Protein AF-A0A352VRM8-F1 (afdb_monomer_lite)

Structure (mmCIF, N/CA/C/O backbone):
data_AF-A0A352VRM8-F1
#
_entry.id   AF-A0A352VRM8-F1
#
loop_
_atom_site.group_PDB
_atom_site.id
_atom_site.type_symbol
_atom_site.label_atom_id
_atom_site.label_alt_id
_atom_site.label_comp_id
_atom_site.label_asym_id
_atom_site.label_entity_id
_atom_site.label_seq_id
_atom_site.pdbx_PDB_ins_code
_atom_site.Cartn_x
_atom_site.Cartn_y
_atom_site.Cartn_z
_atom_site.occupancy
_atom_site.B_iso_or_equiv
_atom_site.auth_seq_id
_atom_site.auth_comp_id
_atom_site.auth_asym_id
_atom_site.auth_atom_id
_atom_site.pdbx_PDB_model_num
ATOM 1 N N . PRO A 1 1 ? 13.743 3.612 -21.997 1.00 81.81 1 PRO A N 1
ATOM 2 C CA . PRO A 1 1 ? 13.043 3.174 -20.763 1.00 81.81 1 PRO A CA 1
ATOM 3 C C . PRO A 1 1 ? 13.992 3.113 -19.552 1.00 81.81 1 PRO A C 1
ATOM 5 O O . PRO A 1 1 ? 15.114 2.635 -19.687 1.00 81.81 1 PRO A O 1
ATOM 8 N N . LYS A 1 2 ? 13.564 3.623 -18.390 1.00 88.94 2 LYS A N 1
ATOM 9 C CA . LYS A 1 2 ? 14.294 3.505 -17.115 1.00 88.94 2 LYS A CA 1
ATOM 10 C C . LYS A 1 2 ? 13.339 2.949 -16.059 1.00 88.94 2 LYS A C 1
ATOM 12 O O . LYS A 1 2 ? 12.204 3.407 -15.985 1.00 88.94 2 LYS A O 1
ATOM 17 N N . GLY A 1 3 ? 13.785 1.958 -15.291 1.00 90.38 3 GLY A N 1
ATOM 18 C CA . GLY A 1 3 ? 13.020 1.395 -14.178 1.00 90.38 3 GLY A CA 1
ATOM 19 C C . GLY A 1 3 ? 13.272 2.166 -12.884 1.00 90.38 3 GLY A C 1
ATOM 20 O O . GLY A 1 3 ? 14.385 2.636 -12.656 1.00 90.38 3 GLY A O 1
ATOM 21 N N . VAL A 1 4 ? 12.247 2.279 -12.041 1.00 92.00 4 VAL A N 1
ATOM 22 C CA . VAL A 1 4 ? 12.360 2.824 -10.681 1.00 92.00 4 VAL A CA 1
ATOM 23 C C . VAL A 1 4 ? 12.302 1.658 -9.698 1.00 92.00 4 VAL A C 1
ATOM 25 O O . VAL A 1 4 ? 11.393 0.834 -9.776 1.00 92.00 4 VAL A O 1
ATOM 28 N N . VAL A 1 5 ? 13.281 1.573 -8.797 1.00 92.69 5 VAL A N 1
ATOM 29 C CA . VAL A 1 5 ? 13.408 0.479 -7.824 1.00 92.69 5 VAL A CA 1
ATOM 30 C C . VAL A 1 5 ? 13.043 0.978 -6.434 1.00 92.69 5 VAL A C 1
ATOM 32 O O . VAL A 1 5 ? 13.519 2.022 -5.991 1.00 92.69 5 VAL A O 1
ATOM 35 N N . TYR A 1 6 ? 12.233 0.194 -5.728 1.00 89.38 6 TYR A N 1
ATOM 36 C CA . TYR A 1 6 ? 11.921 0.430 -4.328 1.00 89.38 6 TYR A CA 1
ATOM 37 C C . TYR A 1 6 ? 12.929 -0.205 -3.392 1.00 89.38 6 TYR A C 1
ATOM 39 O O . TYR A 1 6 ? 13.371 -1.330 -3.602 1.00 89.38 6 TYR A O 1
ATOM 47 N N . HIS A 1 7 ? 13.183 0.475 -2.279 1.00 96.12 7 HIS A N 1
ATOM 48 C CA . HIS A 1 7 ? 13.710 -0.159 -1.080 1.00 96.12 7 HIS A CA 1
ATOM 49 C C . HIS A 1 7 ? 12.597 -0.265 -0.029 1.00 96.12 7 HIS A C 1
ATOM 51 O O . HIS A 1 7 ? 11.778 0.647 0.112 1.00 96.12 7 HIS A O 1
ATOM 57 N N . HIS A 1 8 ? 12.587 -1.356 0.745 1.00 96.94 8 HIS A N 1
ATOM 58 C CA . HIS A 1 8 ? 11.515 -1.659 1.705 1.00 96.94 8 HIS A CA 1
ATOM 59 C C . HIS A 1 8 ? 11.215 -0.505 2.667 1.00 96.94 8 HIS A C 1
ATOM 61 O O . HIS A 1 8 ? 10.057 -0.152 2.865 1.00 96.94 8 HIS A O 1
ATOM 67 N N . ARG A 1 9 ? 12.255 0.144 3.208 1.00 97.50 9 ARG A N 1
ATOM 68 C CA . ARG A 1 9 ? 12.088 1.295 4.110 1.00 97.50 9 ARG A CA 1
ATOM 69 C C . ARG A 1 9 ? 11.335 2.459 3.455 1.00 97.50 9 ARG A C 1
ATOM 71 O O . ARG A 1 9 ? 10.533 3.102 4.114 1.00 97.50 9 ARG A O 1
ATOM 78 N N . GLY A 1 10 ? 11.602 2.748 2.182 1.00 96.19 10 GLY A N 1
ATOM 79 C CA . GLY A 1 10 ? 11.000 3.875 1.466 1.00 96.19 10 GLY A CA 1
ATOM 80 C C . GLY A 1 10 ? 9.558 3.574 1.100 1.00 96.19 10 GLY A C 1
ATOM 81 O O . GLY A 1 10 ? 8.688 4.401 1.334 1.00 96.19 10 GLY A O 1
ATOM 82 N N . ALA A 1 11 ? 9.306 2.349 0.636 1.00 95.94 11 ALA A N 1
ATOM 83 C CA . ALA A 1 11 ? 7.960 1.833 0.418 1.00 95.94 11 ALA A CA 1
ATOM 84 C C . ALA A 1 11 ? 7.103 1.904 1.696 1.00 95.94 11 ALA A C 1
ATOM 86 O O . ALA A 1 11 ? 5.982 2.405 1.653 1.00 95.94 11 ALA A O 1
ATOM 87 N N . TYR A 1 12 ? 7.651 1.471 2.837 1.00 97.12 12 TYR A N 1
ATOM 88 C CA . TYR A 1 12 ? 6.981 1.540 4.137 1.00 97.12 12 TYR A CA 1
ATOM 89 C C . TYR A 1 12 ? 6.683 2.982 4.566 1.00 97.12 12 TYR A C 1
ATOM 91 O O . TYR A 1 12 ? 5.541 3.306 4.880 1.00 97.12 12 TYR A O 1
ATOM 99 N N . LEU A 1 13 ? 7.688 3.865 4.544 1.00 97.69 13 LEU A N 1
ATOM 100 C CA . LEU A 1 13 ? 7.507 5.261 4.954 1.00 97.69 13 LEU A CA 1
ATOM 101 C C . LEU A 1 13 ? 6.506 5.994 4.057 1.00 97.69 13 LEU A C 1
ATOM 103 O O . LEU A 1 13 ? 5.672 6.735 4.569 1.00 97.69 13 LEU A O 1
ATOM 107 N N . ASN A 1 14 ? 6.540 5.752 2.745 1.00 96.56 14 ASN A N 1
ATOM 108 C CA . ASN A 1 14 ? 5.576 6.338 1.821 1.00 96.56 14 ASN A CA 1
ATOM 109 C C . ASN A 1 14 ? 4.158 5.797 2.065 1.00 96.56 14 ASN A C 1
ATOM 111 O O . ASN A 1 14 ? 3.200 6.562 2.062 1.00 96.56 14 ASN A O 1
ATOM 115 N N . ALA A 1 15 ? 4.016 4.497 2.351 1.00 97.44 15 ALA A N 1
ATOM 116 C CA . ALA A 1 15 ? 2.720 3.909 2.673 1.00 97.44 15 ALA A CA 1
ATOM 117 C C . ALA A 1 15 ? 2.093 4.527 3.937 1.00 97.44 15 ALA A C 1
ATOM 119 O O . ALA A 1 15 ? 0.897 4.824 3.933 1.00 97.44 15 ALA A O 1
ATOM 120 N N . VAL A 1 16 ? 2.894 4.758 4.984 1.00 97.50 16 VAL A N 1
ATOM 121 C CA . VAL A 1 16 ? 2.457 5.459 6.205 1.00 97.50 16 VAL A CA 1
ATOM 122 C C . VAL A 1 16 ? 2.137 6.926 5.911 1.00 97.50 16 VAL A C 1
ATOM 124 O O . VAL A 1 16 ? 1.111 7.424 6.365 1.00 97.50 16 VAL A O 1
ATOM 127 N N . SER A 1 17 ? 2.968 7.605 5.114 1.00 97.25 17 SER A N 1
ATOM 128 C CA . SER A 1 17 ? 2.731 8.995 4.707 1.00 97.25 17 SER A CA 1
ATOM 129 C C . SER A 1 17 ?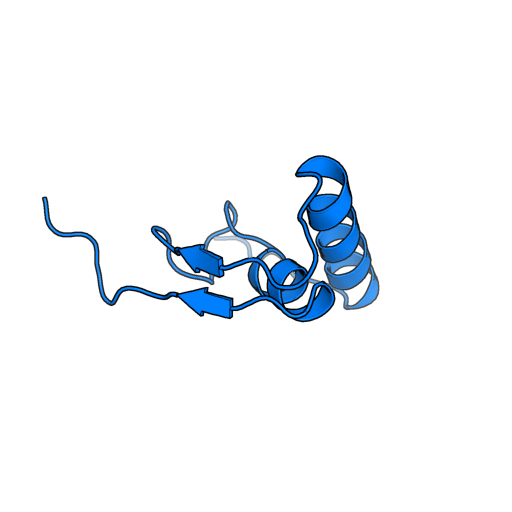 1.383 9.160 4.006 1.00 97.25 17 SER A C 1
ATOM 131 O O . SER A 1 17 ? 0.628 10.055 4.365 1.00 97.25 17 SER A O 1
ATOM 133 N N . ASN A 1 18 ? 1.041 8.267 3.073 1.00 96.88 18 ASN A N 1
ATOM 134 C CA . ASN A 1 18 ? -0.257 8.276 2.395 1.00 96.88 18 ASN A CA 1
ATOM 135 C C . ASN A 1 18 ? -1.431 8.151 3.384 1.00 96.88 18 ASN A C 1
ATOM 137 O O . ASN A 1 18 ? -2.434 8.839 3.227 1.00 96.88 18 ASN A O 1
ATOM 141 N N . ALA A 1 19 ? -1.314 7.288 4.404 1.00 97.19 19 ALA A N 1
ATOM 142 C CA . ALA A 1 19 ? -2.366 7.118 5.410 1.00 97.19 19 ALA A CA 1
ATOM 143 C C . ALA A 1 19 ? -2.626 8.414 6.190 1.00 97.19 19 ALA A C 1
ATOM 145 O O . ALA A 1 19 ? -3.779 8.750 6.455 1.00 97.19 19 ALA A O 1
ATOM 146 N N . LEU A 1 20 ? -1.553 9.132 6.537 1.00 97.19 20 LEU A N 1
ATOM 147 C CA . LEU A 1 20 ? -1.619 10.399 7.263 1.00 97.19 20 LEU A CA 1
ATOM 148 C C . LEU A 1 20 ? -2.163 11.528 6.382 1.00 97.19 20 LEU A C 1
ATOM 150 O O . LEU A 1 20 ? -3.086 12.224 6.793 1.00 97.19 20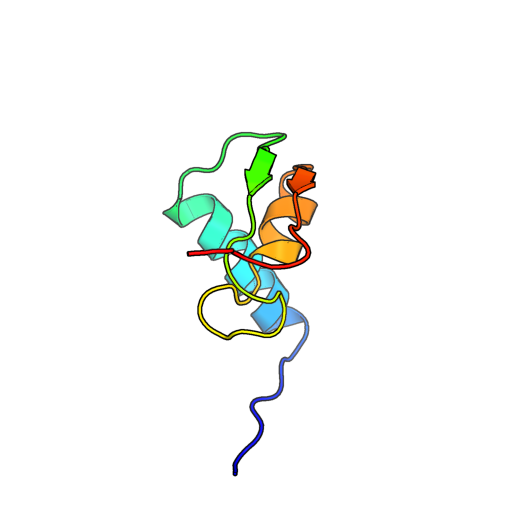 LEU A O 1
ATOM 154 N N . ASP A 1 21 ? -1.622 11.678 5.173 1.00 96.81 21 ASP A N 1
ATOM 155 C CA . ASP A 1 21 ? -1.978 12.751 4.236 1.00 96.81 21 ASP A CA 1
ATOM 156 C C . ASP A 1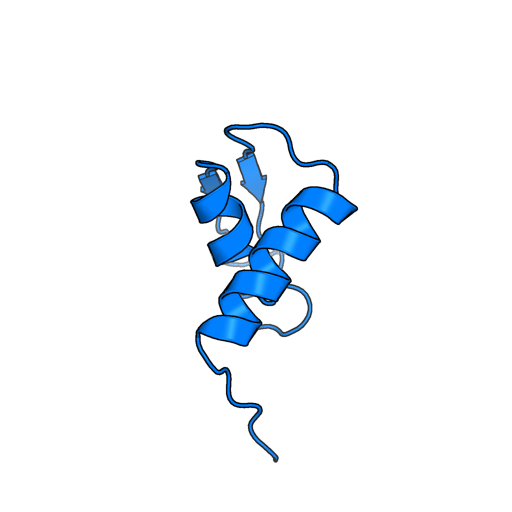 21 ? -3.462 12.698 3.848 1.00 96.81 21 ASP A C 1
ATOM 158 O O . ASP A 1 21 ? -4.159 13.710 3.853 1.00 96.81 21 ASP A O 1
ATOM 162 N N . TRP A 1 22 ? -3.984 11.491 3.618 1.00 95.56 22 TRP A N 1
ATOM 163 C CA . TRP A 1 22 ? -5.396 11.284 3.287 1.00 95.56 22 TRP A CA 1
ATOM 164 C C . TRP A 1 22 ? -6.293 11.130 4.516 1.00 95.56 22 TRP A C 1
ATOM 166 O O . TRP A 1 22 ? -7.498 10.932 4.363 1.00 95.56 22 TRP A O 1
ATOM 176 N N . SER A 1 23 ? -5.723 11.203 5.725 1.00 96.62 23 SER A N 1
ATOM 177 C CA . SER A 1 23 ? -6.440 10.988 6.986 1.00 96.62 23 SER A CA 1
ATOM 178 C C . SER A 1 23 ? -7.310 9.725 6.945 1.00 96.62 23 SER A C 1
ATOM 180 O O . SER A 1 23 ? -8.486 9.747 7.316 1.00 96.62 23 SER A O 1
ATOM 182 N N . LEU A 1 24 ? -6.747 8.626 6.428 1.00 97.06 24 LEU A N 1
ATOM 183 C CA . LEU A 1 24 ? -7.514 7.406 6.204 1.00 97.06 24 LEU A CA 1
ATOM 184 C C . LEU A 1 24 ? -8.020 6.841 7.539 1.00 97.06 24 LEU A C 1
ATOM 186 O O . LEU A 1 24 ? -7.236 6.711 8.486 1.00 97.06 24 LEU A O 1
ATOM 190 N N . PRO A 1 25 ? -9.307 6.456 7.619 1.00 96.06 25 PRO A N 1
ATOM 191 C CA . PRO A 1 25 ? -9.816 5.759 8.788 1.00 96.06 25 PRO A CA 1
ATOM 192 C C . PRO A 1 25 ? -9.194 4.361 8.881 1.00 96.06 25 PRO A C 1
ATOM 194 O O . PRO A 1 25 ? -8.544 3.881 7.953 1.00 96.06 25 PRO A O 1
ATOM 197 N N . GLN A 1 26 ? -9.428 3.681 10.000 1.00 96.38 26 GLN A N 1
ATOM 198 C CA . GLN A 1 26 ? -9.126 2.258 10.130 1.00 96.38 26 GLN A CA 1
ATOM 199 C C . GLN A 1 26 ? -10.148 1.442 9.316 1.00 96.38 26 GLN A C 1
ATOM 201 O O . GLN A 1 26 ? -11.335 1.771 9.312 1.00 96.38 26 GLN A O 1
ATOM 206 N N . GLY A 1 27 ? -9.690 0.416 8.596 1.00 97.81 27 GLY A N 1
ATOM 207 C CA . GLY A 1 27 ? -10.547 -0.438 7.768 1.00 97.81 27 GLY A CA 1
ATOM 208 C C . GLY A 1 27 ? -11.190 0.221 6.532 1.00 97.81 27 GLY A C 1
ATOM 209 O O . GLY A 1 27 ? -12.350 -0.080 6.248 1.00 97.81 27 GLY A O 1
ATOM 210 N N . PRO A 1 28 ? -10.511 1.106 5.769 1.00 97.81 28 PRO A N 1
ATOM 211 C CA . PRO A 1 28 ? -11.117 1.760 4.613 1.00 97.81 28 PRO A CA 1
ATOM 212 C C . PRO A 1 28 ? -11.361 0.767 3.470 1.00 97.81 28 PRO A C 1
ATOM 214 O O . PRO A 1 28 ? -10.623 -0.203 3.301 1.00 97.81 28 PRO A O 1
ATOM 217 N N . ILE A 1 29 ? -12.354 1.044 2.626 1.00 98.00 29 ILE A N 1
ATOM 218 C CA . ILE A 1 29 ? -12.594 0.302 1.382 1.00 98.00 29 ILE A CA 1
ATOM 219 C C . ILE A 1 29 ? -12.140 1.185 0.221 1.00 98.00 29 ILE A C 1
ATOM 221 O O . ILE A 1 29 ? -12.702 2.257 0.003 1.00 98.00 29 ILE A O 1
ATOM 225 N N . TYR A 1 30 ? -11.115 0.749 -0.509 1.00 95.75 30 TYR A N 1
ATOM 226 C CA . TYR A 1 30 ? -10.492 1.528 -1.576 1.00 95.75 30 TYR A CA 1
ATOM 227 C C . TYR A 1 30 ? -10.723 0.883 -2.943 1.00 95.75 30 TYR A C 1
ATOM 229 O O . TYR A 1 30 ? -10.316 -0.257 -3.176 1.00 95.75 30 TYR A O 1
ATOM 237 N N . LEU A 1 31 ? -11.367 1.622 -3.849 1.00 95.31 31 LEU A N 1
ATOM 238 C CA . LEU A 1 31 ? -11.630 1.202 -5.225 1.00 95.31 31 LEU A CA 1
ATOM 239 C C . LEU A 1 31 ? -10.478 1.609 -6.148 1.00 95.31 31 LEU A C 1
ATOM 241 O O . LEU A 1 31 ? -10.160 2.788 -6.286 1.00 95.31 31 LEU A O 1
ATOM 245 N N . TRP A 1 32 ? -9.904 0.631 -6.837 1.00 93.75 32 TRP A N 1
ATOM 246 C CA . TRP A 1 32 ? -8.846 0.831 -7.818 1.00 93.75 32 TRP A CA 1
ATOM 247 C C . TRP A 1 32 ? -9.421 1.087 -9.206 1.00 93.75 32 TRP A C 1
ATOM 249 O O . TRP A 1 32 ? -10.003 0.188 -9.807 1.00 93.75 32 TRP A O 1
ATOM 259 N N . THR A 1 33 ? -9.202 2.288 -9.739 1.00 91.38 33 THR A N 1
ATOM 260 C CA . THR A 1 33 ? -9.515 2.648 -11.137 1.00 91.38 33 THR A CA 1
ATOM 261 C C . THR A 1 33 ? -8.286 2.624 -12.050 1.00 91.38 33 THR A C 1
ATOM 263 O O . THR A 1 33 ? -8.414 2.712 -13.268 1.00 91.38 33 THR A O 1
ATOM 266 N N . LEU A 1 34 ? -7.089 2.471 -11.472 1.00 89.88 34 LEU A N 1
ATOM 267 C CA . LEU A 1 34 ? -5.814 2.332 -12.174 1.00 89.88 34 LEU A CA 1
ATOM 268 C C . LEU A 1 34 ? -5.188 0.960 -11.879 1.00 89.88 34 LEU A C 1
ATOM 270 O O . LEU A 1 34 ? -5.419 0.406 -10.800 1.00 89.88 34 LEU A O 1
ATOM 274 N N . PRO A 1 35 ? -4.340 0.421 -12.777 1.00 89.94 35 PRO A N 1
ATOM 275 C CA . PRO A 1 35 ? -3.567 -0.778 -12.475 1.00 89.94 35 PRO A CA 1
ATOM 276 C C . PRO A 1 35 ? -2.656 -0.570 -11.258 1.00 89.94 35 PRO A C 1
ATOM 278 O O . PRO A 1 35 ? -1.995 0.460 -11.142 1.00 89.94 35 PRO A O 1
ATOM 281 N N . LEU A 1 36 ? -2.542 -1.584 -10.394 1.00 90.25 36 LEU A N 1
ATOM 282 C CA . LEU A 1 36 ? -1.746 -1.528 -9.154 1.00 90.25 36 LEU A CA 1
ATOM 283 C C . LEU A 1 36 ? -0.246 -1.245 -9.375 1.00 90.25 36 LEU A C 1
ATOM 285 O O . LEU A 1 36 ? 0.447 -0.826 -8.452 1.00 90.25 36 LEU A O 1
ATOM 289 N N . PHE A 1 37 ? 0.270 -1.478 -10.585 1.00 87.81 37 PHE A N 1
ATOM 290 C CA . PHE A 1 37 ? 1.659 -1.183 -10.951 1.00 87.81 37 PHE A CA 1
ATOM 291 C C . PHE A 1 37 ? 1.881 0.273 -11.399 1.00 87.81 37 PHE A C 1
ATOM 293 O O . PHE A 1 37 ? 3.021 0.666 -11.647 1.00 87.81 37 PHE A O 1
ATOM 300 N N . HIS A 1 38 ? 0.816 1.067 -11.545 1.00 89.38 38 HIS A N 1
ATOM 301 C CA . HIS A 1 38 ? 0.901 2.448 -12.007 1.00 89.38 38 HIS A CA 1
ATOM 302 C C . HIS A 1 38 ? 1.418 3.374 -10.897 1.00 89.38 38 HIS A C 1
ATOM 304 O O . HIS A 1 38 ? 1.005 3.277 -9.741 1.00 89.38 38 HIS A O 1
ATOM 310 N N . CYS A 1 39 ? 2.279 4.329 -11.252 1.00 89.00 39 CYS A N 1
ATOM 311 C CA . CYS A 1 39 ? 2.952 5.188 -10.277 1.00 89.00 39 CYS A CA 1
ATOM 312 C C . CYS A 1 39 ? 2.009 6.088 -9.463 1.00 89.00 39 CYS A C 1
ATOM 314 O O . CYS A 1 39 ? 2.270 6.339 -8.293 1.00 89.00 39 CYS A O 1
ATOM 316 N N . ASN A 1 40 ? 0.884 6.523 -10.037 1.00 85.94 40 ASN A N 1
ATOM 317 C CA . ASN A 1 40 ? -0.126 7.316 -9.315 1.00 85.94 40 ASN A CA 1
ATOM 318 C C . ASN A 1 40 ? -0.736 6.587 -8.108 1.00 85.94 40 ASN A C 1
ATOM 320 O O . ASN A 1 40 ? -1.213 7.233 -7.185 1.00 85.94 40 ASN A O 1
ATOM 324 N N . GLY A 1 41 ? -0.737 5.253 -8.121 1.00 87.31 41 GLY A N 1
ATOM 325 C CA . GLY A 1 41 ? -1.213 4.429 -7.014 1.00 87.31 41 GLY A CA 1
ATOM 326 C C . GLY A 1 41 ? -0.084 3.912 -6.131 1.00 87.31 41 GLY A C 1
ATOM 327 O O . GLY A 1 41 ? -0.285 2.968 -5.370 1.00 87.31 41 GLY A O 1
ATOM 328 N N . TRP A 1 42 ? 1.134 4.438 -6.263 1.00 90.38 42 TRP A N 1
ATOM 329 C CA . TRP A 1 42 ? 2.285 3.827 -5.621 1.00 90.38 42 TRP A CA 1
ATOM 330 C C . TRP A 1 42 ? 2.197 3.819 -4.101 1.00 90.38 42 TRP A C 1
ATOM 332 O O . TRP A 1 42 ? 1.846 4.799 -3.448 1.00 90.38 42 TRP A O 1
ATOM 342 N N . CYS A 1 43 ? 2.574 2.673 -3.540 1.00 94.94 43 CYS A N 1
ATOM 343 C CA . CYS A 1 43 ? 2.491 2.347 -2.120 1.00 94.94 43 CYS A CA 1
ATOM 344 C C . CYS A 1 43 ? 1.075 2.337 -1.527 1.00 94.94 43 CYS A C 1
ATOM 346 O O . CYS A 1 43 ? 0.916 1.762 -0.457 1.00 94.94 43 CYS A O 1
ATOM 348 N N . PHE A 1 44 ? 0.045 2.848 -2.211 1.00 96.00 44 PHE A N 1
ATOM 349 C CA . PHE A 1 44 ? -1.342 2.778 -1.747 1.00 96.00 44 PHE A CA 1
ATOM 350 C C . PHE A 1 44 ? -1.843 1.350 -1.467 1.00 96.00 44 PHE A C 1
ATOM 352 O O . PHE A 1 44 ? -2.522 1.180 -0.458 1.00 96.00 44 PHE A O 1
ATOM 359 N N . PRO A 1 45 ? -1.478 0.287 -2.221 1.00 96.00 45 PRO A N 1
ATOM 360 C CA . PRO A 1 45 ? -1.909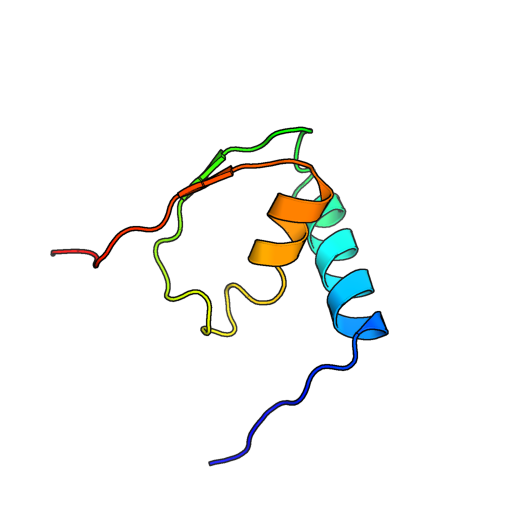 -1.067 -1.864 1.00 96.00 45 PRO A CA 1
ATOM 361 C C . PRO A 1 45 ? -1.376 -1.478 -0.486 1.00 96.00 45 PRO A C 1
ATOM 363 O O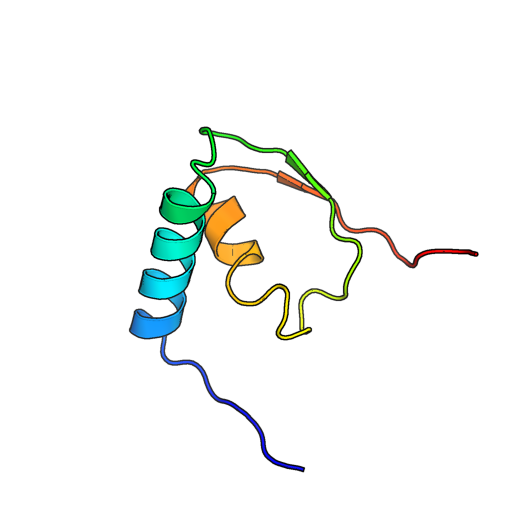 . PRO A 1 45 ? -2.070 -2.138 0.287 1.00 96.00 45 PRO A O 1
ATOM 366 N N . TRP A 1 46 ? -0.154 -1.041 -0.161 1.00 96.94 46 TRP A N 1
ATOM 367 C CA . TRP A 1 46 ? 0.475 -1.257 1.140 1.00 96.94 46 TRP A CA 1
ATOM 368 C C . TRP A 1 46 ? -0.081 -0.318 2.211 1.00 96.94 46 TRP A C 1
ATOM 370 O O . TRP A 1 46 ? -0.214 -0.744 3.352 1.00 96.94 46 TRP A O 1
ATOM 380 N N . THR A 1 47 ? -0.462 0.913 1.858 1.00 97.81 47 THR A N 1
ATOM 381 C CA . THR A 1 47 ? -1.199 1.830 2.740 1.00 97.81 47 THR A CA 1
ATOM 382 C C . THR A 1 47 ? -2.494 1.185 3.209 1.00 97.81 47 THR A C 1
ATOM 384 O O . THR A 1 47 ? -2.709 1.085 4.411 1.00 97.81 47 THR A O 1
ATOM 387 N N . ILE A 1 48 ? -3.315 0.683 2.278 1.00 97.88 48 ILE A N 1
ATOM 388 C CA . ILE A 1 48 ? -4.585 0.019 2.593 1.00 97.88 48 ILE A CA 1
ATOM 389 C C . ILE A 1 48 ? -4.349 -1.202 3.485 1.00 97.88 48 ILE A C 1
ATOM 391 O O . ILE A 1 48 ? -5.044 -1.357 4.483 1.00 97.88 48 ILE A O 1
ATOM 395 N N . ALA A 1 49 ? -3.324 -2.015 3.209 1.00 97.19 49 ALA A N 1
ATOM 396 C CA . ALA A 1 49 ? -2.958 -3.121 4.093 1.00 97.19 49 ALA A CA 1
ATOM 397 C C . ALA A 1 49 ? -2.536 -2.647 5.501 1.00 97.19 49 ALA A C 1
ATOM 399 O O . ALA A 1 49 ? -2.958 -3.236 6.495 1.00 97.19 49 ALA A O 1
ATOM 400 N N . ALA A 1 50 ? -1.748 -1.571 5.603 1.00 97.25 50 ALA A N 1
ATOM 401 C CA . ALA A 1 50 ? -1.257 -1.035 6.874 1.00 97.25 50 ALA A CA 1
ATOM 402 C C . ALA A 1 50 ? -2.382 -0.515 7.784 1.00 97.25 50 ALA A C 1
ATOM 404 O O . ALA A 1 50 ? -2.272 -0.617 9.004 1.00 97.25 50 ALA A O 1
ATOM 405 N N . VAL A 1 51 ? -3.475 -0.004 7.207 1.00 97.81 51 VAL A N 1
ATOM 406 C CA . VAL A 1 51 ? -4.667 0.440 7.955 1.00 97.81 51 VAL A CA 1
ATOM 407 C C . VAL A 1 51 ? -5.778 -0.619 8.017 1.00 97.81 51 VAL A C 1
ATOM 409 O O . VAL A 1 51 ? -6.913 -0.299 8.366 1.00 97.81 51 VAL A O 1
ATOM 412 N N . ALA A 1 52 ? -5.456 -1.879 7.698 1.00 98.12 52 ALA A N 1
ATOM 413 C CA . ALA A 1 52 ? -6.375 -3.025 7.654 1.00 98.12 52 ALA A CA 1
ATOM 414 C C . ALA A 1 52 ? -7.610 -2.830 6.751 1.00 98.12 52 ALA A C 1
ATOM 416 O O . ALA A 1 52 ? -8.696 -3.330 7.038 1.00 98.12 52 ALA A O 1
ATOM 417 N N . GLY A 1 53 ? -7.450 -2.080 5.665 1.00 98.12 53 GLY A N 1
ATOM 418 C CA . GLY A 1 53 ? -8.490 -1.837 4.678 1.00 98.12 53 GLY A CA 1
ATOM 419 C C . GLY A 1 53 ? -8.626 -2.930 3.621 1.00 98.12 53 GLY A C 1
ATOM 420 O O . GLY A 1 53 ? -7.865 -3.896 3.558 1.00 98.12 53 GLY A O 1
ATOM 421 N N . THR A 1 54 ? -9.602 -2.735 2.740 1.00 98.31 54 THR A N 1
ATOM 422 C CA . THR A 1 54 ? -9.925 -3.630 1.626 1.00 98.31 54 THR A CA 1
ATOM 423 C C . THR A 1 54 ? -9.581 -2.972 0.295 1.00 98.31 54 THR A C 1
ATOM 425 O O . THR A 1 54 ? -10.045 -1.874 -0.004 1.00 98.31 54 THR A O 1
ATOM 428 N N . ASN A 1 55 ? -8.802 -3.672 -0.531 1.00 97.06 55 ASN A N 1
ATOM 429 C CA . ASN A 1 55 ? -8.543 -3.285 -1.916 1.00 97.06 55 ASN A CA 1
ATOM 430 C C . ASN A 1 55 ? -9.621 -3.886 -2.831 1.00 97.06 55 ASN A C 1
ATOM 432 O O . ASN A 1 55 ? -9.709 -5.108 -2.954 1.00 97.06 55 ASN A O 1
ATOM 436 N N . VAL A 1 56 ? -10.400 -3.047 -3.511 1.00 96.69 56 VAL A N 1
ATOM 437 C CA . VAL A 1 56 ? -11.387 -3.464 -4.517 1.00 96.69 56 VAL A CA 1
ATOM 438 C C . VAL A 1 56 ? -10.813 -3.196 -5.902 1.00 96.69 56 VAL A C 1
ATOM 440 O O . VAL A 1 56 ? -10.685 -2.046 -6.310 1.00 96.69 56 VAL A O 1
ATOM 443 N N . CYS A 1 57 ? -10.439 -4.252 -6.623 1.00 94.25 57 CYS A N 1
ATOM 444 C CA . CYS A 1 57 ? -9.869 -4.143 -7.968 1.00 94.25 57 CYS A CA 1
ATOM 445 C C . CYS A 1 57 ? -10.919 -4.472 -9.029 1.00 94.25 57 CYS A C 1
ATOM 447 O O . CYS A 1 57 ? -11.599 -5.493 -8.923 1.00 94.25 57 CYS A O 1
ATOM 449 N N . VAL A 1 58 ? -11.005 -3.652 -10.077 1.00 91.94 58 VAL A N 1
ATOM 450 C CA . VAL A 1 58 ? -11.823 -3.948 -11.262 1.00 91.94 58 VAL A CA 1
ATOM 451 C C . VAL A 1 58 ? -10.942 -4.466 -12.397 1.00 91.94 58 VAL A C 1
ATOM 453 O O . VAL A 1 58 ? -9.763 -4.129 -12.491 1.00 91.94 58 VAL A O 1
ATOM 456 N N . ARG A 1 59 ? -11.501 -5.320 -13.262 1.00 88.69 59 ARG A N 1
ATOM 457 C CA . ARG A 1 59 ? -10.763 -5.919 -14.391 1.00 88.69 59 ARG A CA 1
ATOM 458 C C . ARG A 1 59 ? -10.430 -4.896 -15.487 1.00 88.69 59 ARG A C 1
ATOM 460 O O . ARG A 1 59 ? -9.470 -5.088 -16.225 1.00 88.69 59 ARG A O 1
ATOM 467 N 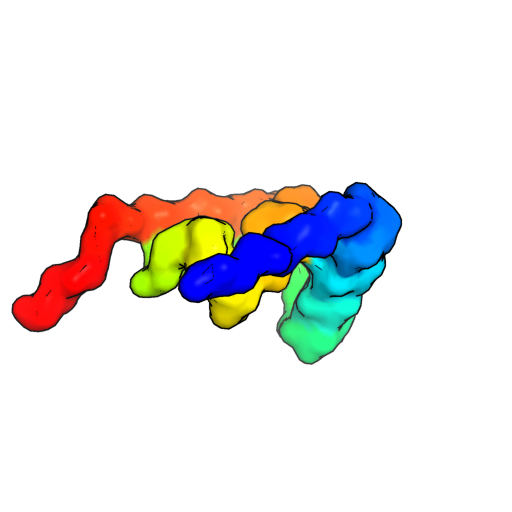N . GLY A 1 60 ? -11.215 -3.829 -15.571 1.00 80.12 60 GLY A N 1
ATOM 468 C CA . GLY A 1 60 ? -11.090 -2.735 -16.522 1.00 80.12 60 GLY A CA 1
ATOM 469 C C . GLY A 1 60 ? -12.141 -1.670 -16.216 1.00 80.12 60 GLY A C 1
ATOM 470 O O . GLY A 1 60 ? -13.047 -1.910 -15.417 1.00 80.12 60 GLY A O 1
ATOM 471 N N . VAL A 1 61 ? -11.986 -0.499 -16.825 1.00 73.94 61 VAL A N 1
ATOM 472 C CA . VAL A 1 61 ? -12.996 0.561 -16.824 1.00 73.94 61 VAL A CA 1
ATOM 473 C C . VAL A 1 61 ? -13.507 0.656 -18.255 1.00 73.94 61 VAL A C 1
ATOM 475 O O . VAL A 1 61 ? -12.730 0.984 -19.151 1.00 73.94 61 VAL A O 1
ATOM 478 N N . ASP A 1 62 ? -14.775 0.313 -18.463 1.00 76.94 62 ASP A N 1
ATOM 479 C CA . ASP A 1 62 ? -15.445 0.492 -19.751 1.00 76.94 62 ASP A CA 1
ATOM 480 C C . ASP A 1 62 ? -15.918 1.954 -19.878 1.00 76.94 62 ASP A C 1
ATOM 482 O O . ASP A 1 62 ? -16.234 2.591 -18.868 1.00 76.94 62 ASP A O 1
ATOM 486 N N . ALA A 1 63 ? -15.913 2.489 -21.102 1.00 62.53 63 ALA A N 1
ATOM 487 C CA . ALA A 1 63 ? -16.355 3.852 -21.423 1.00 62.53 63 ALA A CA 1
ATOM 488 C C . ALA A 1 63 ? -17.821 3.891 -21.869 1.00 62.53 63 ALA A C 1
ATOM 490 O O . ALA A 1 63 ? -18.246 2.937 -22.561 1.00 62.53 63 ALA A O 1
#

Radius of gyration: 12.57 Å; chains: 1; bounding box: 31×19×32 Å

pLDDT: mean 93.17, std 6.55, range [62.53, 98.31]

Foldseek 3Di:
DDDDDDDPVVLVVVLVVVCVVVVPAQAAEDEDQDPCPDPVCRSVVVNCVVSVYHYHYDPHDDD

Sequence (63 aa):
PKGVVYHHRGAYLNAVSNALDWSLPQGPIYLWTLPLFHCNGWCFPWTIAAVAGTNVCVRGVDA

Secondary structure (DSSP, 8-state):
-------HHHHHHHHHHHHHHTTPPSS-EEEE-S-TTSGGGTTHHHHHHHTT-EEEE-S----